Protein 2ZRR (pdb70)

Radius of gyration: 12.02 Å; Cα contacts (8 Å, |Δi|>4): 67; chains: 1; bounding box: 22×36×23 Å

Solvent-accessible surface area: 5068 Å² total; per-residue (Å²): 132,96,55,89,80,137,96,0,30,70,8,0,66,79,2,29,126,88,9,114,147,48,165,30,17,55,23,0,40,135,15,0,26,29,8,29,101,49,1,118,123,69,90,36,57,6,47,68,2,0,56,140,0,66,110,64,11,47,106,9,40,155,140,97,46,23,112,34,80,128,98,23,32,106,59,17,138,75,0,42,90,31,53

Secondary structure (DSSP, 8-state):
---HHHHHHHHHHHHHHHH-S-SSSHHHHHHHHHHHHHHHH--S-HHHHHHHHHHHHHHHHTTTT----HHHHHHHHHHHTT-

Structure (mmCIF, N/CA/C/O backbone):
data_2ZRR
#
_entry.id   2ZRR
#
_cell.length_a   28.710
_cell.length_b   73.780
_cell.length_c   94.760
_cell.angle_alpha   90.00
_cell.angle_beta   90.00
_cell.angle_gamma   90.00
#
_symmetry.space_group_name_H-M   'I 2 2 2'
#
loop_
_entity.id
_entity.type
_entity.pdbx_description
1 polymer 'Mundticin KS immunity protein'
2 water water
#
loop_
_atom_site.group_PDB
_atom_site.id
_atom_site.type_symbol
_atom_site.label_atom_id
_atom_site.label_alt_id
_atom_site.label_comp_id
_atom_site.label_asym_id
_atom_site.label_entity_id
_atom_site.label_seq_id
_atom_site.pdbx_PDB_ins_code
_atom_site.Cartn_x
_atom_site.Cartn_y
_atom_site.Cartn_z
_atom_site.occupancy
_atom_site.B_iso_or_equiv
_atom_site.auth_seq_id
_atom_site.auth_comp_id
_atom_site.auth_asym_id
_atom_site.auth_atom_id
_atom_site.pdbx_PDB_model_num
ATOM 1 N N . GLY A 1 30 ? 12.745 80.377 -9.010 1.00 58.66 10 GLY A N 1
ATOM 2 C CA . GLY A 1 30 ? 13.457 79.195 -9.577 1.00 58.50 10 GLY A CA 1
ATOM 3 C C . GLY A 1 30 ? 12.683 77.904 -9.380 1.00 58.79 10 GLY A C 1
ATOM 4 O O . GLY A 1 30 ? 13.253 76.807 -9.418 1.00 60.64 10 GLY A O 1
ATOM 5 N N . ASP A 1 31 ? 11.377 78.028 -9.167 1.00 53.97 11 ASP A N 1
ATOM 6 C CA . ASP A 1 31 ? 10.531 76.857 -8.960 1.00 49.23 11 ASP A CA 1
ATOM 7 C C . ASP A 1 31 ? 9.774 76.459 -10.219 1.00 47.25 11 ASP A C 1
ATOM 8 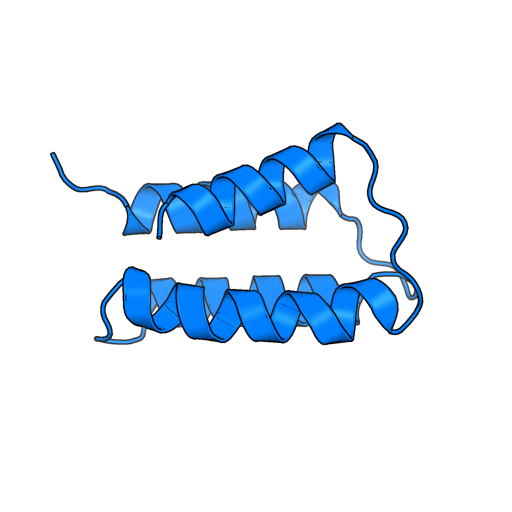O O . ASP A 1 31 ? 8.875 77.172 -10.681 1.00 48.32 11 ASP A O 1
ATOM 13 N N . ASP A 1 32 ? 10.159 75.319 -10.779 1.00 42.94 12 ASP A N 1
ATOM 14 C CA . ASP A 1 32 ? 9.500 74.786 -11.954 1.00 37.59 12 ASP A CA 1
ATOM 15 C C . ASP A 1 32 ? 9.316 73.308 -11.706 1.00 28.37 12 ASP A C 1
ATOM 16 O O . ASP A 1 32 ? 9.469 72.486 -12.602 1.00 29.92 12 ASP A O 1
ATOM 21 N N . ARG A 1 33 ? 9.000 72.982 -10.458 1.00 26.23 13 ARG A N 1
ATOM 22 C CA . ARG A 1 33 ? 8.756 71.601 -10.064 1.00 27.75 13 ARG A CA 1
ATOM 23 C C . ARG A 1 33 ? 7.564 71.055 -10.848 1.00 23.83 13 ARG A C 1
ATOM 24 O O . ARG A 1 33 ? 7.536 69.870 -11.189 1.00 25.42 13 ARG A O 1
ATOM 32 N N . ARG A 1 34 ? 6.573 71.920 -11.094 1.00 24.75 14 ARG A N 1
ATOM 33 C CA . ARG A 1 34 ? 5.373 71.526 -11.836 1.00 22.63 14 ARG A CA 1
ATOM 34 C C . ARG A 1 34 ? 5.758 71.248 -13.281 1.00 20.50 14 ARG A C 1
ATOM 35 O O . ARG A 1 34 ? 5.429 70.193 -13.819 1.00 25.14 14 ARG A O 1
ATOM 43 N N . LYS A 1 35 ? 6.449 72.193 -13.913 1.00 24.55 15 LYS A N 1
ATOM 44 C CA . LYS A 1 35 ? 6.897 71.984 -15.288 1.00 28.76 15 LYS A CA 1
ATOM 45 C C . LYS A 1 35 ? 7.799 70.731 -15.354 1.00 29.49 15 LYS A C 1
ATOM 46 O O . LYS A 1 35 ? 7.631 69.875 -16.223 1.00 30.80 15 LYS A O 1
ATOM 52 N N . LYS A 1 36 ? 8.734 70.613 -14.415 1.00 29.45 16 LYS A N 1
ATOM 53 C CA . LYS A 1 36 ? 9.638 69.465 -14.367 1.00 28.15 16 LYS A CA 1
ATOM 54 C C . LYS A 1 36 ? 8.864 68.170 -14.219 1.00 26.80 16 LYS A C 1
ATOM 55 O O . LYS A 1 36 ? 9.100 67.216 -14.959 1.00 28.02 16 LYS A O 1
ATOM 61 N N . ALA A 1 37 ? 7.949 68.122 -13.249 1.00 25.57 17 ALA A N 1
ATOM 62 C CA . ALA A 1 37 ? 7.144 66.918 -13.024 1.00 25.05 17 ALA A CA 1
ATOM 63 C C . ALA A 1 37 ? 6.341 66.526 -14.279 1.00 27.15 17 ALA A C 1
ATOM 64 O O . ALA A 1 37 ? 6.291 65.352 -14.662 1.00 28.73 17 ALA A O 1
ATOM 66 N N . GLU A 1 38 ? 5.721 67.509 -14.924 1.00 27.06 18 GLU A N 1
ATOM 67 C CA . GLU A 1 38 ? 4.944 67.249 -16.132 1.00 26.83 18 GLU A CA 1
ATOM 68 C C . GLU A 1 38 ? 5.832 66.724 -17.275 1.00 29.66 18 GLU A C 1
ATOM 69 O O . GLU A 1 38 ? 5.459 65.793 -17.992 1.00 26.15 18 GLU A O 1
ATOM 75 N N . VAL A 1 39 ? 7.012 67.324 -17.434 1.00 32.14 19 VAL A N 1
ATOM 76 C CA . VAL A 1 39 ? 7.959 66.913 -18.475 1.00 28.92 19 VAL A CA 1
ATOM 77 C C . VAL A 1 39 ? 8.315 65.437 -18.317 1.00 27.34 19 VAL A C 1
ATOM 78 O O . VAL A 1 39 ? 8.240 64.672 -19.276 1.00 31.49 19 VAL A O 1
ATOM 82 N N . ILE A 1 40 ? 8.687 65.032 -17.105 1.00 26.91 20 ILE A N 1
ATOM 83 C CA . ILE A 1 40 ? 9.051 63.643 -16.851 1.00 26.11 20 ILE A CA 1
ATOM 84 C C . ILE A 1 40 ? 7.903 62.685 -17.191 1.00 31.26 20 ILE A C 1
ATOM 85 O O . ILE A 1 40 ? 8.111 61.616 -17.775 1.00 30.99 20 ILE A O 1
ATOM 90 N N . ILE A 1 41 ? 6.685 63.064 -16.827 1.00 33.11 21 ILE A N 1
ATOM 91 C CA . ILE A 1 41 ? 5.534 62.209 -17.100 1.00 29.45 21 ILE A CA 1
ATOM 92 C C . ILE A 1 41 ? 5.299 62.115 -18.605 1.00 24.40 21 ILE A C 1
ATOM 93 O O . ILE A 1 41 ? 5.063 61.034 -19.142 1.00 27.51 21 ILE A O 1
ATOM 98 N N . THR A 1 42 ? 5.382 63.246 -19.289 1.00 27.20 22 THR A N 1
ATOM 99 C CA . THR A 1 42 ? 5.189 63.257 -20.734 1.00 31.66 22 THR A CA 1
ATOM 100 C C . THR A 1 42 ? 6.194 62.299 -21.380 1.00 31.21 22 THR A C 1
ATOM 101 O O . THR A 1 42 ? 5.830 61.437 -22.170 1.00 29.45 22 THR A O 1
ATOM 105 N N . GLU A 1 43 ? 7.461 62.454 -21.013 1.00 35.09 23 GLU A N 1
ATOM 106 C CA . GLU A 1 43 ? 8.535 61.612 -21.532 1.00 33.64 23 GLU A CA 1
ATOM 107 C C . GLU A 1 43 ? 8.254 60.143 -21.258 1.00 32.63 23 GLU A C 1
ATOM 108 O O . GLU A 1 43 ? 8.366 59.300 -22.148 1.00 32.80 23 GLU A O 1
ATOM 114 N N . LEU A 1 44 ? 7.898 59.847 -20.013 1.00 31.60 24 LEU A N 1
ATOM 115 C CA . LEU A 1 44 ? 7.601 58.487 -19.596 1.00 34.05 24 LEU A CA 1
ATOM 116 C C . LEU A 1 44 ? 6.465 57.856 -20.391 1.00 35.10 24 LEU A C 1
ATOM 117 O O . LEU A 1 44 ? 6.562 56.708 -20.820 1.00 36.13 24 LEU A O 1
ATOM 122 N N . LEU A 1 45 ? 5.384 58.609 -20.573 1.00 35.92 25 LEU A N 1
ATOM 123 C CA . LEU A 1 45 ? 4.225 58.118 -21.313 1.00 37.03 25 LEU A CA 1
ATOM 124 C C . LEU A 1 45 ? 4.595 57.849 -22.759 1.00 37.74 25 LEU A C 1
ATOM 125 O O . LEU A 1 45 ? 4.196 56.840 -23.345 1.00 38.05 25 LEU A O 1
ATOM 130 N N . ASP A 1 46 ? 5.361 58.767 -23.332 1.00 39.63 26 ASP A N 1
ATOM 131 C CA . ASP A 1 46 ? 5.811 58.641 -24.709 1.00 43.19 26 ASP A CA 1
ATOM 132 C C . ASP A 1 46 ? 6.666 57.376 -24.878 1.00 41.12 26 ASP A C 1
ATOM 133 O O . ASP A 1 46 ? 6.687 56.753 -25.942 1.00 43.01 26 ASP A O 1
ATOM 138 N N . ASP A 1 47 ? 7.356 56.994 -23.810 1.00 38.00 27 ASP A N 1
ATOM 139 C CA . ASP A 1 47 ? 8.239 55.839 -23.840 1.00 37.64 27 ASP A CA 1
ATOM 140 C C . ASP A 1 47 ? 7.586 54.507 -23.510 1.00 39.31 27 ASP A C 1
ATOM 141 O O . ASP A 1 47 ? 7.957 53.478 -24.063 1.00 40.06 27 ASP A O 1
ATOM 146 N N . LEU A 1 48 ? 6.618 54.527 -22.606 1.00 43.99 28 LEU A N 1
ATOM 147 C CA . LEU A 1 48 ? 5.937 53.313 -22.178 1.00 44.64 28 LEU A CA 1
ATOM 148 C C . LEU A 1 48 ? 5.249 52.471 -23.248 1.00 47.25 28 LEU A C 1
ATOM 149 O O . LEU A 1 48 ? 5.180 51.249 -23.108 1.00 50.69 28 LEU A O 1
ATOM 154 N N . GLU A 1 49 ? 4.733 53.096 -24.301 1.00 47.82 29 GLU A N 1
ATOM 155 C CA . GLU A 1 49 ? 4.046 52.340 -25.353 1.00 54.41 29 GLU A CA 1
ATOM 156 C C . GLU A 1 49 ? 2.679 51.824 -24.885 1.00 52.29 29 GLU A C 1
ATOM 157 O O . GLU A 1 49 ? 2.552 51.219 -23.810 1.00 48.18 29 GLU A O 1
ATOM 163 N N . ILE A 1 50 ? 1.663 52.062 -25.710 1.00 50.81 30 ILE A N 1
ATOM 164 C CA . ILE A 1 50 ? 0.302 51.632 -25.415 1.00 46.32 30 ILE A CA 1
ATOM 165 C C . ILE A 1 50 ? 0.228 50.122 -25.581 1.00 46.08 30 ILE A C 1
ATOM 166 O O . ILE A 1 50 ? 0.320 49.607 -26.694 1.00 47.35 30 ILE A O 1
ATOM 171 N N . ASP A 1 51 ? 0.083 49.416 -24.465 1.00 46.55 31 ASP A N 1
ATOM 172 C CA . ASP A 1 51 ? 0.008 47.960 -24.482 1.00 50.32 31 ASP A CA 1
ATOM 173 C C . ASP A 1 51 ? -0.819 47.464 -23.296 1.00 50.92 31 ASP A C 1
ATOM 174 O O . ASP A 1 51 ? -0.957 48.161 -22.294 1.00 52.91 31 ASP A O 1
ATOM 179 N N . LEU A 1 52 ? -1.382 46.267 -23.420 1.00 51.88 32 LEU A N 1
ATOM 180 C CA . LEU A 1 52 ? -2.208 45.700 -22.358 1.00 54.09 32 LEU A CA 1
ATOM 181 C C . LEU A 1 52 ? -1.425 45.532 -21.061 1.00 55.80 32 LEU A C 1
ATOM 182 O O . LEU A 1 52 ? -2.002 45.515 -19.972 1.00 56.65 32 LEU A O 1
ATOM 187 N N . GLY A 1 53 ? -0.107 45.418 -21.190 1.00 56.32 33 GLY A N 1
ATOM 188 C CA . GLY A 1 53 ? 0.755 45.235 -20.037 1.00 55.96 33 GLY A CA 1
ATOM 189 C C . GLY A 1 53 ? 0.865 46.420 -19.100 1.00 54.97 33 GLY A C 1
ATOM 190 O O . GLY A 1 53 ? 0.710 46.259 -17.889 1.00 56.32 33 GLY A O 1
ATOM 191 N N . ASN A 1 54 ? 1.133 47.607 -19.642 1.00 54.16 34 ASN A N 1
ATOM 192 C CA . ASN A 1 54 ? 1.270 48.799 -18.811 1.00 54.52 34 ASN A CA 1
ATOM 193 C C . ASN A 1 54 ? 0.148 49.827 -18.911 1.00 53.97 34 ASN A C 1
ATOM 194 O O . ASN A 1 54 ? 0.391 51.014 -18.715 1.00 55.52 34 ASN A O 1
ATOM 199 N N . GLU A 1 55 ? -1.076 49.395 -19.197 1.00 53.97 35 GLU A N 1
ATOM 200 C CA . GLU A 1 55 ? -2.179 50.349 -19.309 1.00 54.59 35 GLU A CA 1
ATOM 201 C C . GLU A 1 55 ? -2.480 51.021 -17.968 1.00 51.11 35 GLU A C 1
ATOM 202 O O . GLU A 1 55 ? -2.728 52.225 -17.904 1.00 50.68 35 GLU A O 1
ATOM 208 N N . SER A 1 56 ? -2.444 50.244 -16.894 1.00 49.99 36 SER A N 1
ATOM 209 C CA . SER A 1 56 ? -2.717 50.785 -15.569 1.00 53.51 36 SER A CA 1
ATOM 210 C C . SER A 1 56 ? -1.726 51.882 -15.193 1.00 50.07 36 SER A C 1
ATOM 211 O O . SER A 1 56 ? -2.108 52.899 -14.622 1.00 49.53 36 SER A O 1
ATOM 214 N N . LEU A 1 57 ? -0.451 51.669 -15.513 1.00 46.99 37 LEU A N 1
ATOM 215 C CA . LEU A 1 57 ? 0.591 52.649 -15.204 1.00 41.70 37 LEU A CA 1
ATOM 216 C C . LEU A 1 57 ? 0.418 53.909 -16.038 1.00 33.03 37 LEU A C 1
ATOM 217 O O . LEU A 1 57 ? 0.503 55.019 -15.520 1.00 33.05 37 LEU A O 1
ATOM 222 N N . ARG A 1 58 ? 0.179 53.731 -17.333 1.00 30.80 38 ARG A N 1
ATOM 223 C CA . ARG A 1 58 ? -0.016 54.858 -18.231 1.00 28.76 38 ARG A CA 1
ATOM 224 C C . ARG A 1 58 ? -1.237 55.626 -17.762 1.00 30.66 38 ARG A C 1
ATOM 225 O O . ARG A 1 58 ? -1.288 56.848 -17.865 1.00 34.34 38 ARG A O 1
ATOM 233 N N . LYS A 1 59 ? -2.218 54.896 -17.242 1.00 32.78 39 LYS A N 1
ATOM 234 C CA . LYS A 1 59 ? -3.444 55.504 -16.739 1.00 34.53 39 LYS A CA 1
ATOM 235 C C . LYS A 1 59 ? -3.114 56.474 -15.598 1.00 34.81 39 LYS A C 1
ATOM 236 O O . LYS A 1 59 ? -3.461 57.656 -15.659 1.00 36.82 39 LYS A O 1
ATOM 242 N N . VAL A 1 60 ? -2.438 55.968 -14.564 1.00 33.56 40 VAL A N 1
ATOM 243 C CA . VAL A 1 60 ? -2.040 56.777 -13.412 1.00 29.94 40 VAL A CA 1
ATOM 244 C C . VAL A 1 60 ? -1.208 57.961 -13.878 1.00 28.36 40 VAL A C 1
ATOM 245 O O . VAL A 1 60 ? -1.462 59.107 -13.510 1.00 30.45 40 VAL A O 1
ATOM 249 N N . LEU A 1 61 ? -0.199 57.670 -14.688 1.00 30.52 41 LEU A N 1
ATOM 250 C CA . LEU A 1 61 ? 0.677 58.704 -15.210 1.00 29.11 41 LEU A CA 1
ATOM 251 C C . LEU A 1 61 ? -0.133 59.745 -15.940 1.00 28.23 41 LEU A C 1
ATOM 252 O O . LEU A 1 61 ? 0.056 60.943 -15.730 1.00 29.51 41 LEU A O 1
ATOM 257 N N . GLY A 1 62 ? -1.027 59.277 -16.811 1.00 29.94 42 GLY A N 1
ATOM 258 C CA . GLY A 1 62 ? -1.859 60.180 -17.588 1.00 28.90 42 GLY A CA 1
ATOM 259 C C . GLY A 1 62 ? -2.779 60.975 -16.691 1.00 27.23 42 GLY A C 1
ATOM 260 O O . GLY A 1 62 ? -2.975 62.175 -16.882 1.00 28.48 42 GLY A O 1
ATOM 261 N N . SER A 1 63 ? -3.331 60.304 -15.690 1.00 28.51 43 SER A N 1
ATOM 262 C CA . SER A 1 63 ? -4.229 60.961 -14.753 1.00 35.43 43 SER A CA 1
ATOM 263 C C . SER A 1 63 ? -3.530 62.072 -13.962 1.00 35.95 43 SER A C 1
ATOM 264 O O . SER A 1 63 ? -4.073 6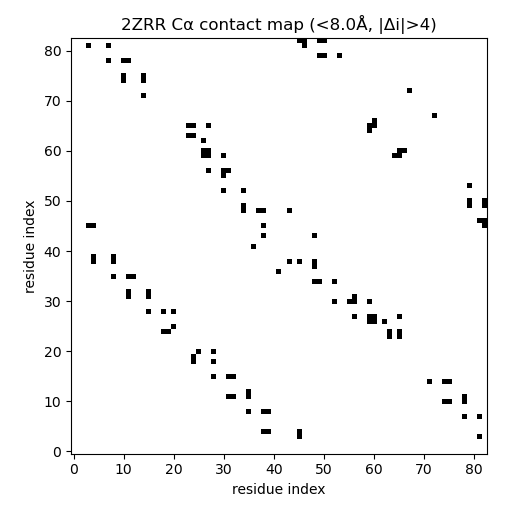3.171 -13.808 1.00 36.02 43 SER A O 1
ATOM 267 N N . TYR A 1 64 ? -2.325 61.802 -13.463 1.00 30.89 44 TYR A N 1
ATOM 268 C CA . TYR A 1 64 ? -1.627 62.819 -12.692 1.00 29.32 44 TYR A CA 1
ATOM 269 C C . TYR A 1 64 ? -1.078 63.959 -13.524 1.00 25.47 44 TYR A C 1
ATOM 270 O O . TYR A 1 64 ? -0.900 65.072 -13.016 1.00 26.96 44 TYR A O 1
ATOM 279 N N . LEU A 1 65 ? -0.834 63.703 -14.807 1.00 26.17 45 LEU A N 1
ATOM 280 C CA . LEU A 1 65 ? -0.351 64.762 -15.674 1.00 21.91 45 LEU A CA 1
ATOM 281 C C . LEU A 1 65 ? -1.452 65.825 -15.759 1.00 23.66 45 LEU A C 1
ATOM 282 O O . LEU A 1 65 ? -1.179 67.025 -15.656 1.00 23.37 45 LEU A O 1
ATOM 287 N N . LYS A 1 66 ? -2.703 65.400 -15.925 1.00 26.96 46 LYS A N 1
ATOM 288 C CA . LYS A 1 66 ? -3.781 66.385 -15.994 1.00 28.75 46 LYS A CA 1
ATOM 289 C C . LYS A 1 66 ? -4.011 67.046 -14.632 1.00 23.51 46 LYS A C 1
ATOM 290 O O . LYS A 1 66 ? -4.299 68.241 -14.558 1.00 26.16 46 LYS A O 1
ATOM 296 N N . LYS A 1 67 ? -3.879 66.280 -13.553 1.00 25.61 47 LYS A N 1
ATOM 297 C CA . LYS A 1 67 ? -4.047 66.849 -12.212 1.00 26.40 47 LYS A CA 1
ATOM 298 C C . LYS A 1 67 ? -3.016 67.942 -11.988 1.00 23.65 47 LYS A C 1
ATOM 299 O O . LYS A 1 67 ? -3.320 68.963 -11.373 1.00 24.34 47 LYS A O 1
ATOM 305 N N . LEU A 1 68 ? -1.796 67.722 -12.491 1.00 24.79 48 LEU A N 1
ATOM 306 C CA . LEU A 1 68 ? -0.706 68.697 -12.352 1.00 21.88 48 LEU A CA 1
ATOM 307 C C . LEU A 1 68 ? -1.021 70.013 -13.066 1.00 20.51 48 LEU A C 1
ATOM 308 O O . LEU A 1 68 ? -0.764 71.104 -12.554 1.00 20.11 48 LEU A O 1
ATOM 313 N N . LYS A 1 69 ? -1.583 69.909 -14.261 1.00 21.86 49 LYS A N 1
ATOM 314 C CA . LYS A 1 69 ? -1.908 71.095 -15.028 1.00 21.15 49 LYS A CA 1
ATOM 315 C C . LYS A 1 69 ? -3.194 71.800 -14.621 1.00 23.32 49 LYS A C 1
ATOM 316 O O . LYS A 1 69 ? -3.271 73.023 -14.697 1.00 24.8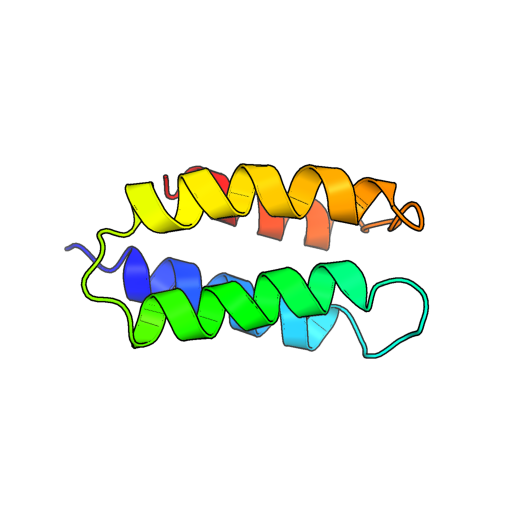8 49 LYS A O 1
ATOM 322 N N . ASN A 1 70 ? -4.196 71.044 -14.176 1.00 26.94 50 ASN A N 1
ATOM 323 C CA . ASN A 1 70 ? -5.489 71.638 -13.821 1.00 26.60 50 ASN A CA 1
ATOM 324 C C . ASN A 1 70 ? -5.829 71.891 -12.354 1.00 25.29 50 ASN A C 1
ATOM 325 O O . ASN A 1 70 ? -6.508 72.873 -12.052 1.00 29.94 50 ASN A O 1
ATOM 330 N N . GLU A 1 71 ? -5.376 71.017 -11.455 1.00 23.67 51 GLU A N 1
ATOM 331 C CA . GLU A 1 71 ? -5.662 71.143 -10.018 1.00 26.30 51 GLU A CA 1
ATOM 332 C C . GLU A 1 71 ? -4.924 72.288 -9.319 1.00 27.34 51 GLU A C 1
ATOM 333 O O . GLU A 1 71 ? -3.761 72.536 -9.589 1.00 29.03 51 GLU A O 1
ATOM 339 N N . GLY A 1 72 ? -5.597 72.974 -8.402 1.00 22.35 52 GLY A N 1
ATOM 340 C CA . GLY A 1 72 ? -4.956 74.071 -7.712 1.00 21.97 52 GLY A CA 1
ATOM 341 C C . GLY A 1 72 ? -4.046 73.615 -6.582 1.00 21.44 52 GLY A C 1
ATOM 342 O O . GLY A 1 72 ? -3.529 74.426 -5.807 1.00 21.56 52 GLY A O 1
ATOM 343 N N . THR A 1 73 ? -3.854 72.308 -6.493 1.00 21.85 53 THR A N 1
ATOM 344 C CA . THR A 1 73 ? -3.024 71.715 -5.456 1.00 27.41 53 THR A CA 1
ATOM 345 C C . THR A 1 73 ? -1.526 71.943 -5.680 1.00 29.16 53 THR A C 1
ATOM 346 O O . THR A 1 73 ? -1.091 72.319 -6.769 1.00 32.11 53 THR A O 1
ATOM 350 N N . SER A 1 74 ? -0.748 71.703 -4.631 1.00 30.45 54 SER A N 1
ATOM 351 C CA . SER A 1 74 ? 0.704 71.851 -4.667 1.00 27.35 54 SER A CA 1
ATOM 352 C C . SER A 1 74 ? 1.328 70.606 -5.277 1.00 23.98 54 SER A C 1
ATOM 353 O O . SER A 1 74 ? 0.736 69.521 -5.250 1.00 22.97 54 SER A O 1
ATOM 356 N N . VAL A 1 75 ? 2.538 70.750 -5.809 1.00 26.12 55 VAL A N 1
ATOM 357 C CA . VAL A 1 75 ? 3.214 69.601 -6.398 1.00 27.24 55 VAL A CA 1
ATOM 358 C C . VAL A 1 75 ? 3.440 68.466 -5.385 1.00 26.67 55 VAL A C 1
A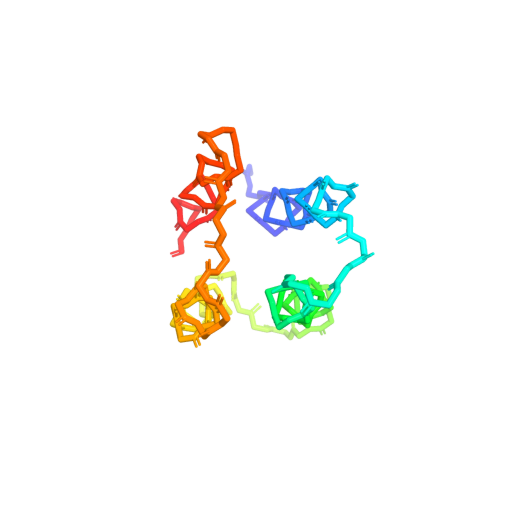TOM 359 O O . VAL A 1 75 ? 3.150 67.301 -5.682 1.00 31.65 55 VAL A O 1
ATOM 363 N N . PRO A 1 76 ? 3.962 68.780 -4.182 1.00 27.53 56 PRO A N 1
ATOM 364 C CA . PRO A 1 76 ? 4.180 67.697 -3.201 1.00 27.89 56 PRO A CA 1
ATOM 365 C C . PRO A 1 76 ? 2.916 66.898 -2.827 1.00 26.09 56 PRO A C 1
ATOM 366 O O . PRO A 1 76 ? 2.977 65.683 -2.645 1.00 25.91 56 PRO A O 1
ATOM 370 N N . LEU A 1 77 ? 1.775 67.577 -2.720 1.00 28.23 57 LEU A N 1
ATOM 371 C CA . LEU A 1 77 ? 0.522 66.901 -2.375 1.00 29.54 57 LEU A CA 1
ATOM 372 C C . LEU A 1 77 ? 0.073 65.928 -3.463 1.00 31.83 57 LEU A C 1
ATOM 373 O O . LEU A 1 77 ? -0.265 64.773 -3.176 1.00 31.90 57 LEU A O 1
ATOM 378 N N . VAL A 1 78 ? 0.072 66.407 -4.710 1.00 35.66 58 VAL A N 1
ATOM 379 C CA . VAL A 1 78 ? -0.336 65.607 -5.868 1.00 33.32 58 VAL A CA 1
ATOM 380 C C . VAL A 1 78 ? 0.572 64.410 -6.090 1.00 30.95 58 VAL A C 1
ATOM 381 O O . VAL A 1 78 ? 0.099 63.303 -6.321 1.00 31.30 58 VAL A O 1
ATOM 385 N N . LEU A 1 79 ? 1.879 64.645 -6.020 1.00 33.50 59 LEU A N 1
ATOM 386 C CA . LEU A 1 79 ? 2.869 63.593 -6.222 1.00 33.93 59 LEU A CA 1
ATOM 387 C C . LEU A 1 79 ? 2.927 62.572 -5.099 1.00 37.50 59 LEU A C 1
A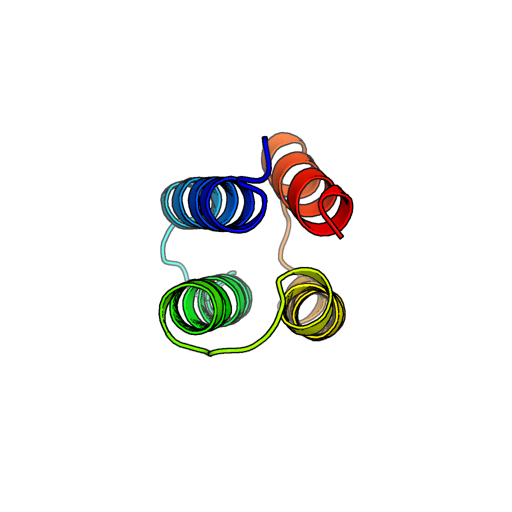TOM 388 O O . LEU A 1 79 ? 3.239 61.407 -5.334 1.00 40.72 59 LEU A O 1
ATOM 393 N N . SER A 1 80 ? 2.656 63.005 -3.875 1.00 38.14 60 SER A N 1
ATOM 394 C CA . SER A 1 80 ? 2.663 62.083 -2.746 1.00 42.21 60 SER A CA 1
ATOM 395 C C . SER A 1 80 ? 1.515 61.085 -2.933 1.00 43.96 60 SER A C 1
ATOM 396 O O . SER A 1 80 ? 1.646 59.894 -2.628 1.00 41.55 60 SER A O 1
ATOM 399 N N . ARG A 1 81 ? 0.395 61.588 -3.449 1.00 49.05 61 ARG A N 1
ATOM 400 C CA . ARG A 1 81 ? -0.790 60.770 -3.705 1.00 51.58 61 ARG A CA 1
ATOM 401 C C . ARG A 1 81 ? -0.546 59.858 -4.910 1.00 51.33 61 ARG A C 1
ATOM 402 O O . ARG A 1 81 ? -1.030 58.724 -4.965 1.00 51.87 61 ARG A O 1
ATOM 410 N N . MET A 1 82 ? 0.224 60.361 -5.868 1.00 49.09 62 MET A N 1
ATOM 411 C CA . MET A 1 82 ? 0.541 59.608 -7.070 1.00 46.59 62 MET A CA 1
ATOM 412 C C . MET A 1 82 ? 1.526 58.509 -6.748 1.00 47.45 62 MET A C 1
ATOM 413 O O . MET A 1 82 ? 1.410 57.393 -7.243 1.00 46.41 62 MET A O 1
ATOM 418 N N . ASN A 1 83 ? 2.508 58.847 -5.923 1.00 51.95 63 ASN A N 1
ATOM 419 C CA . ASN A 1 83 ? 3.536 57.903 -5.517 1.00 56.57 63 ASN A CA 1
ATOM 420 C C . ASN A 1 83 ? 2.867 56.626 -5.042 1.00 57.20 63 ASN A C 1
ATOM 421 O O . ASN A 1 83 ? 3.298 55.522 -5.373 1.00 57.46 63 ASN A O 1
ATOM 426 N N . ILE A 1 84 ? 1.801 56.783 -4.268 1.00 58.17 64 ILE A N 1
ATOM 427 C CA . ILE A 1 84 ? 1.075 55.637 -3.757 1.00 58.86 64 ILE A CA 1
ATOM 428 C C . ILE A 1 84 ? 0.438 54.869 -4.913 1.00 59.52 64 ILE A C 1
ATOM 429 O O . ILE A 1 84 ? 0.580 53.649 -5.022 1.00 58.44 64 ILE A O 1
ATOM 434 N N . GLU A 1 85 ? -0.251 55.597 -5.784 1.00 59.24 65 GLU A N 1
ATOM 435 C CA . GLU A 1 85 ? -0.915 55.005 -6.936 1.00 58.13 65 GLU A CA 1
ATOM 436 C C . GLU A 1 85 ? -0.004 54.169 -7.832 1.00 56.23 65 GLU A C 1
ATOM 437 O O . GLU A 1 85 ? -0.357 53.052 -8.195 1.00 54.08 65 GLU A O 1
ATOM 443 N N . ILE A 1 86 ? 1.157 54.711 -8.196 1.00 58.35 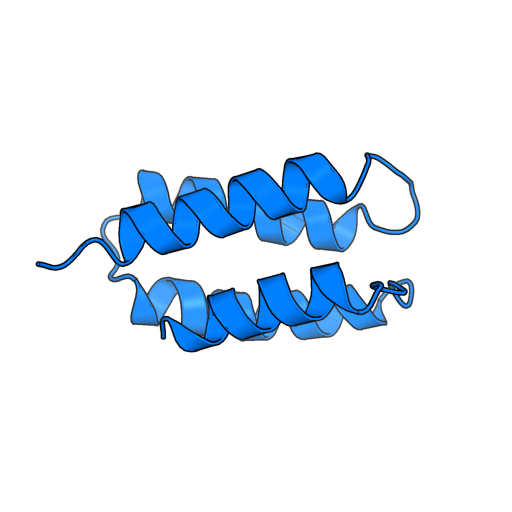66 ILE A N 1
ATOM 444 C CA . ILE A 1 86 ? 2.104 53.996 -9.060 1.00 59.60 66 ILE A CA 1
ATOM 445 C C . ILE A 1 86 ? 2.588 52.696 -8.417 1.00 62.25 66 ILE A C 1
ATOM 446 O O . ILE A 1 86 ? 3.174 51.836 -9.082 1.00 61.39 66 ILE A O 1
ATOM 451 N N . SER A 1 87 ? 2.333 52.550 -7.122 1.00 65.65 67 SER A N 1
ATOM 452 C CA . SER A 1 87 ? 2.746 51.355 -6.400 1.00 67.02 67 SER A CA 1
ATOM 453 C C . SER A 1 87 ? 1.892 50.153 -6.773 1.00 65.59 67 SER A C 1
ATOM 454 O O . SER A 1 87 ? 2.386 49.193 -7.360 1.00 62.86 67 SER A O 1
ATOM 457 N N . ASN A 1 88 ? 0.607 50.225 -6.442 1.00 67.76 68 ASN A N 1
ATOM 458 C CA . ASN A 1 88 ? -0.329 49.138 -6.714 1.00 72.15 68 ASN A CA 1
ATOM 459 C C . ASN A 1 88 ? -0.631 48.912 -8.191 1.00 73.11 68 ASN A C 1
ATOM 460 O O . ASN A 1 88 ? -1.387 48.006 -8.538 1.00 72.02 68 ASN A O 1
ATOM 465 N N . ALA A 1 89 ? -0.043 49.734 -9.056 1.00 76.09 69 ALA A N 1
ATOM 466 C CA . ALA A 1 89 ? -0.241 49.612 -10.500 1.00 78.00 69 ALA A CA 1
ATOM 467 C C . ALA A 1 89 ? 0.983 48.943 -11.118 1.00 80.51 69 ALA A C 1
ATOM 468 O O . ALA A 1 89 ? 0.873 48.119 -12.028 1.00 81.92 69 ALA A O 1
ATOM 470 N N . ILE A 1 90 ? 2.153 49.309 -10.607 1.00 83.12 70 ILE A N 1
ATOM 471 C CA . ILE A 1 90 ? 3.412 48.766 -11.085 1.00 82.75 70 ILE A CA 1
ATOM 472 C C . ILE A 1 90 ? 3.480 47.257 -10.838 1.00 85.72 70 ILE A C 1
ATOM 473 O O . ILE A 1 90 ? 4.063 46.515 -11.628 1.00 88.01 70 ILE A O 1
ATOM 478 N N . LYS A 1 91 ? 2.870 46.807 -9.745 1.00 87.35 71 LYS A N 1
ATOM 479 C CA . LYS A 1 91 ? 2.865 45.388 -9.405 1.00 89.52 71 LYS A CA 1
ATOM 480 C C . LYS A 1 91 ? 1.544 44.710 -9.761 1.00 90.99 71 LYS A C 1
ATOM 481 O O . LYS A 1 91 ? 1.356 43.523 -9.490 1.00 91.23 71 LYS A O 1
ATOM 487 N N . LYS A 1 92 ? 0.627 45.464 -10.360 1.00 92.12 72 LYS A N 1
ATOM 488 C CA . LYS A 1 92 ? -0.664 44.913 -10.755 1.00 91.09 72 LYS A CA 1
ATOM 489 C C . LYS A 1 92 ? -0.386 43.810 -11.751 1.00 91.89 72 LYS A C 1
ATOM 490 O O . LYS A 1 92 ? -0.352 42.633 -11.400 1.00 91.65 72 LYS A O 1
ATOM 496 N N . ASP A 1 93 ? -0.180 44.207 -13.000 1.00 94.57 73 ASP A N 1
ATOM 497 C CA . ASP A 1 93 ? 0.115 43.252 -14.052 1.00 98.40 73 ASP A CA 1
ATOM 498 C C . ASP A 1 93 ? 1.593 42.911 -13.964 1.00 99.75 73 ASP A C 1
ATOM 499 O O . ASP A 1 93 ? 2.115 42.135 -14.767 1.00 100.00 73 ASP A O 1
ATOM 504 N N . GLY A 1 94 ? 2.258 43.498 -12.971 1.00 99.99 74 GLY A N 1
ATOM 505 C CA . GLY A 1 94 ? 3.678 43.260 -12.781 1.00 99.98 74 GLY A CA 1
ATOM 506 C C . GLY A 1 94 ? 4.493 43.953 -13.854 1.00 99.99 74 GLY A C 1
ATOM 507 O O . GLY A 1 94 ? 5.383 43.346 -14.462 1.00 99.99 74 GLY A O 1
ATOM 508 N N . VAL A 1 95 ? 4.179 45.227 -14.091 1.00 99.01 75 VAL A N 1
ATOM 509 C CA . VAL A 1 95 ? 4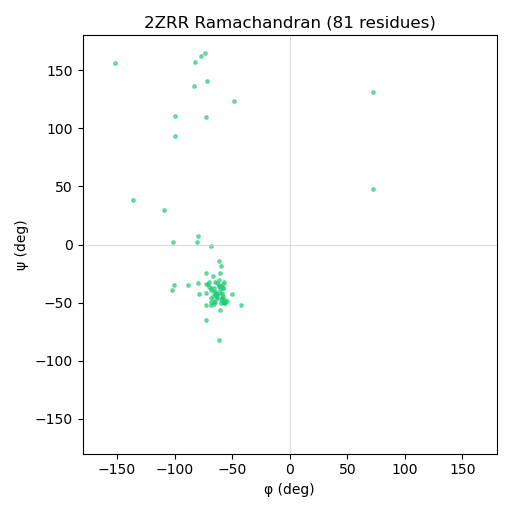.875 46.018 -15.099 1.00 96.57 75 VAL A CA 1
ATOM 510 C C . VAL A 1 95 ? 6.374 45.859 -14.919 1.00 96.02 75 VAL A C 1
ATOM 511 O O . VAL A 1 95 ? 6.906 46.111 -13.836 1.00 97.90 75 VAL A O 1
ATOM 515 N N . SER A 1 96 ? 7.050 45.426 -15.977 1.00 92.53 76 SER A N 1
ATOM 516 C CA . SER A 1 96 ? 8.493 45.250 -15.921 1.00 88.82 76 SER A CA 1
ATOM 517 C C . SER A 1 96 ? 9.168 46.455 -16.560 1.00 84.98 76 SER A C 1
ATOM 518 O O . SER A 1 96 ? 9.357 46.507 -17.778 1.00 86.60 76 SER A O 1
ATOM 521 N N . LEU A 1 97 ? 9.520 47.429 -15.729 1.00 77.38 77 LEU A N 1
ATOM 522 C CA . LEU A 1 97 ? 10.163 48.643 -16.205 1.00 70.94 77 LEU A CA 1
ATOM 523 C C . LEU A 1 97 ? 11.657 48.445 -16.383 1.00 68.16 77 LEU A C 1
ATOM 524 O O . LEU A 1 97 ? 12.307 47.841 -15.533 1.00 68.02 77 LEU A O 1
ATOM 529 N N . ASN A 1 98 ? 12.197 48.951 -17.488 1.00 65.41 78 ASN A N 1
ATOM 530 C CA . ASN A 1 98 ? 13.629 48.844 -17.739 1.00 63.73 78 ASN A CA 1
ATOM 531 C C . ASN A 1 98 ? 14.340 49.882 -16.860 1.00 62.24 78 ASN A C 1
ATOM 532 O O . ASN A 1 98 ? 13.707 50.820 -16.369 1.00 62.71 78 ASN A O 1
ATOM 537 N N . GLU A 1 99 ? 15.643 49.708 -16.655 1.00 59.30 79 GLU A N 1
ATOM 538 C CA . GLU A 1 99 ? 16.420 50.626 -15.822 1.00 55.77 79 GLU A CA 1
ATOM 539 C C . GLU A 1 99 ? 16.085 52.096 -16.063 1.00 49.95 79 GLU A C 1
ATOM 540 O O . GLU A 1 99 ? 15.803 52.838 -15.123 1.00 46.43 79 GLU A O 1
ATOM 546 N N . ASN A 1 100 ? 16.116 52.506 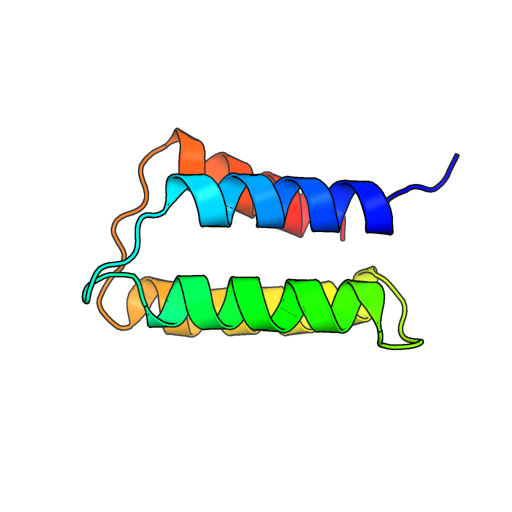-17.325 1.00 45.66 80 ASN A N 1
ATOM 547 C CA . ASN A 1 100 ? 15.832 53.884 -17.710 1.00 46.77 80 ASN A CA 1
ATOM 548 C C . ASN A 1 100 ? 14.462 54.412 -17.289 1.00 44.98 80 ASN A C 1
ATOM 549 O O . ASN A 1 100 ? 14.319 55.591 -16.971 1.00 43.91 80 ASN A O 1
ATOM 554 N N . GLN A 1 101 ? 13.456 53.546 -17.286 1.00 43.79 81 GLN A N 1
ATOM 555 C CA . GLN A 1 101 ? 12.114 53.969 -16.910 1.00 41.65 81 GLN A CA 1
ATOM 556 C C . GLN A 1 101 ? 11.921 54.093 -15.410 1.00 39.20 81 GLN A C 1
ATOM 557 O O . GLN A 1 101 ? 11.303 55.047 -14.941 1.00 39.09 81 GLN A O 1
ATOM 563 N N . SER A 1 102 ? 12.446 53.134 -14.653 1.00 40.44 82 SER A N 1
ATOM 564 C CA . SER A 1 102 ? 12.331 53.182 -13.195 1.00 43.94 82 SER A CA 1
ATOM 565 C C . SER A 1 102 ? 13.103 54.385 -12.655 1.00 44.86 82 SER A C 1
ATOM 566 O O . SER A 1 102 ? 12.717 54.980 -11.647 1.00 48.13 82 SER A O 1
ATOM 569 N N . LYS A 1 103 ? 14.193 54.739 -13.330 1.00 42.38 83 LYS A N 1
ATOM 570 C CA . LYS A 1 103 ? 15.000 55.876 -12.916 1.00 41.98 83 LYS A CA 1
ATOM 571 C C . LYS A 1 103 ? 14.239 57.151 -13.201 1.00 37.93 83 LYS A C 1
ATOM 572 O O . LYS A 1 103 ? 14.352 58.126 -12.460 1.00 38.79 83 LYS A O 1
ATOM 578 N N . LYS A 1 104 ? 13.462 57.143 -14.281 1.00 38.56 84 LYS A N 1
ATOM 579 C CA . LYS A 1 104 ? 12.658 58.308 -14.645 1.00 37.22 84 LYS A CA 1
ATOM 580 C C . LYS A 1 104 ? 11.569 58.468 -13.586 1.00 33.45 84 LYS A C 1
ATOM 581 O O . LYS A 1 104 ? 11.248 59.582 -13.176 1.00 31.86 84 LYS A O 1
ATOM 587 N N . LEU A 1 105 ? 11.015 57.342 -13.146 1.00 35.06 85 LEU A N 1
ATOM 588 C CA . LEU A 1 105 ? 9.977 57.340 -12.122 1.00 42.13 85 LEU A CA 1
ATOM 589 C C . LEU A 1 105 ? 10.535 57.846 -10.787 1.00 46.85 85 LEU A C 1
ATOM 590 O O . LEU A 1 105 ? 9.961 58.745 -10.163 1.00 47.76 85 LEU A O 1
ATOM 595 N N . LYS A 1 106 ? 11.654 57.260 -10.356 1.00 49.47 86 LYS A N 1
ATOM 596 C CA . LYS A 1 106 ? 12.310 57.637 -9.100 1.00 45.70 86 LYS A CA 1
ATOM 597 C C . LYS A 1 106 ? 12.671 59.116 -9.128 1.00 44.15 86 LYS A C 1
ATOM 598 O O . LYS A 1 106 ? 12.581 59.818 -8.116 1.00 42.82 86 LYS A O 1
ATOM 604 N N . GLU A 1 107 ? 13.083 59.579 -10.303 1.00 42.45 87 GLU A N 1
ATOM 605 C CA . GLU A 1 107 ? 13.451 60.970 -10.506 1.00 43.18 87 GLU A CA 1
ATOM 606 C C . GLU A 1 107 ? 12.185 61.831 -10.361 1.00 45.24 87 GLU A C 1
ATOM 607 O O . GLU A 1 107 ? 12.243 63.007 -9.989 1.00 41.90 87 GLU A O 1
ATOM 613 N N . LEU A 1 108 ? 11.033 61.231 -10.643 1.00 45.73 88 LEU A N 1
ATOM 614 C CA . LEU A 1 108 ? 9.767 61.939 -10.523 1.00 44.18 88 LEU A CA 1
ATOM 615 C C . LEU A 1 108 ? 9.440 62.109 -9.040 1.00 44.40 88 LEU A C 1
ATOM 616 O O . LEU A 1 108 ? 9.178 63.224 -8.580 1.00 44.58 88 LEU A O 1
ATOM 621 N N . MET A 1 109 ? 9.468 61.005 -8.296 1.00 46.75 89 MET A N 1
ATOM 622 C CA . MET A 1 109 ? 9.184 61.035 -6.859 1.00 52.27 89 MET A CA 1
ATOM 623 C C . MET A 1 109 ? 10.169 61.953 -6.133 1.00 55.66 89 MET A C 1
ATOM 624 O O . MET A 1 109 ? 9.814 62.642 -5.177 1.00 56.63 89 MET A O 1
ATOM 629 N N . SER A 1 110 ? 11.411 61.956 -6.602 1.00 59.45 90 SER A N 1
ATOM 630 C CA . SER A 1 110 ? 12.456 62.783 -6.019 1.00 61.47 90 SER A CA 1
ATOM 631 C C . SER A 1 110 ? 12.128 64.269 -6.066 1.00 63.60 90 SER A C 1
ATOM 632 O O . SER A 1 110 ? 12.743 65.052 -5.347 1.00 66.13 90 SER A O 1
ATOM 635 N N . ILE A 1 111 ? 11.190 64.672 -6.918 1.00 65.55 91 ILE A N 1
ATOM 636 C CA . ILE A 1 111 ? 10.841 66.086 -6.994 1.00 67.12 91 ILE A CA 1
ATOM 637 C C . ILE A 1 111 ? 10.151 66.454 -5.688 1.00 74.35 91 ILE A C 1
ATOM 638 O O . ILE A 1 111 ? 10.344 67.553 -5.153 1.00 75.37 91 ILE A O 1
ATOM 643 N N . SER A 1 112 ? 9.356 65.511 -5.185 1.00 80.44 92 SER A N 1
ATOM 644 C CA . SER A 1 112 ? 8.624 65.639 -3.923 1.00 87.06 92 SER A CA 1
ATOM 645 C C . SER A 1 112 ? 7.428 64.699 -3.916 1.00 86.67 92 SER A C 1
ATOM 646 O O . SER A 1 112 ? 7.493 63.675 -3.203 1.00 86.24 92 SER A O 1
#

Foldseek 3Di:
DDPLLVVLLVLLVVLLVPPDDDPQQPQVNVLSVVLSVCSVPPPDDLLVSLVVSVVSNVCRCCVSVPDDDPVNVVSVVVNSVSD

Nearest PDB structures (foldseek):
  2zrr-assembly1_A  TM=1.012E+00  e=9.004E-12  Enterococcus mundtii
  2k19-assembly1_A  TM=8.774E-01  e=1.151E-05  unclassified
  2ip6-assembly1_A  TM=8.703E-01  e=6.759E-02  Pediococcus pentosaceus
  6mus-assembly1_B  TM=3.631E-01  e=2.536E+00  Thermococcus onnurineus
  1tlv-assembly1_A-2  TM=2.921E-01  e=7.609E+00  Bacillus subtilis

Organism: Enterococcus mundtii (NCBI:txid53346)

Sequence (83 aa):
GDDRRKKAEVIITELLDDLEIDLGNESLRKVLGSYLKKLKNEGTSVPLVLSRMNIEISNAIKKDGVSLNENQSKKLKELMSIS

B-factor: mean 49.79, std 20.06, range [18.66, 100.0]

InterPro domains:
  IPR015046 Lactococcin-A immunity protein-like [PF08951] (13-92)
  IPR053739 Bacteriocin Immunity Domain-containing Protein [G3DSA:1.20.1440.140] (1-98)

CATH classification: 1.20.1440.140